Protein AF-A0A919EH43-F1 (afdb_monomer_lite)

Organism: NCBI:txid1673741

Secondary structure (DSSP, 8-state):
-HHHHHHHHH-S-----EETTEE---TT---------SS-------------

Radius of gyration: 14.09 Å; chains: 1; bounding box: 37×23×35 Å

InterPro domains:
  IPR001602 UPF0047 protein YjbQ-like [PF01894] (1-49)
  IPR001602 UPF0047 protein YjbQ-like [PTHR30615] (1-51)
  IPR035917 YjbQ-like superfamily [G3DSA:2.60.120.460] (1-52)
  IPR035917 YjbQ-like superfamily [SSF111038] (1-52)

Structure (mmCIF, N/CA/C/O backbone):
data_AF-A0A919EH43-F1
#
_entry.id   AF-A0A919EH43-F1
#
loop_
_atom_site.group_PDB
_atom_site.id
_atom_site.type_symbol
_atom_site.label_atom_id
_atom_site.label_alt_id
_atom_site.label_comp_id
_atom_site.label_asym_id
_atom_site.label_entity_id
_atom_site.label_seq_id
_atom_site.pdbx_PDB_ins_code
_atom_site.Cartn_x
_atom_site.Cartn_y
_atom_site.Cartn_z
_atom_site.occupancy
_atom_site.B_iso_or_equiv
_atom_site.auth_seq_id
_atom_site.auth_comp_id
_atom_site.auth_asym_id
_atom_site.auth_atom_id
_atom_site.pdbx_PDB_model_num
ATOM 1 N N . MET A 1 1 ? 18.796 -1.736 -9.232 1.00 75.69 1 MET A N 1
ATOM 2 C CA . MET A 1 1 ? 19.154 -0.998 -7.995 1.00 75.69 1 MET A CA 1
ATOM 3 C C . MET A 1 1 ? 18.184 0.141 -7.658 1.00 75.69 1 MET A C 1
ATOM 5 O O . MET A 1 1 ? 17.699 0.130 -6.533 1.00 75.69 1 MET A O 1
ATOM 9 N N . PRO A 1 2 ? 17.809 1.058 -8.581 1.00 90.00 2 PRO A N 1
ATOM 10 C CA . PRO A 1 2 ? 16.929 2.194 -8.252 1.00 90.00 2 PRO A CA 1
ATOM 11 C C . PRO A 1 2 ? 15.569 1.796 -7.661 1.00 90.00 2 PRO A C 1
ATOM 13 O O . PRO A 1 2 ? 15.076 2.444 -6.744 1.00 90.00 2 PRO A O 1
ATOM 16 N N . ALA A 1 3 ? 14.983 0.695 -8.144 1.00 93.25 3 ALA A N 1
ATOM 17 C CA . ALA A 1 3 ? 13.716 0.176 -7.632 1.00 93.25 3 ALA A CA 1
ATOM 18 C C . ALA A 1 3 ? 13.778 -0.212 -6.143 1.00 93.25 3 ALA A C 1
ATOM 20 O O . ALA A 1 3 ? 12.829 0.049 -5.413 1.00 93.25 3 ALA A O 1
ATOM 21 N N . HIS A 1 4 ? 14.903 -0.777 -5.686 1.00 93.69 4 HIS A N 1
ATOM 22 C CA . HIS A 1 4 ? 15.087 -1.166 -4.285 1.00 93.69 4 HIS A CA 1
ATOM 23 C C . HIS A 1 4 ? 15.208 0.055 -3.380 1.00 93.69 4 HIS A C 1
ATOM 25 O O . HIS A 1 4 ? 14.588 0.083 -2.327 1.00 93.69 4 HIS A O 1
ATOM 31 N N . ILE A 1 5 ? 15.947 1.083 -3.812 1.00 95.69 5 ILE A N 1
ATOM 32 C CA . ILE A 1 5 ? 16.077 2.329 -3.048 1.00 95.69 5 ILE A CA 1
ATOM 33 C C . ILE A 1 5 ? 14.703 2.992 -2.904 1.00 95.69 5 ILE A C 1
ATOM 35 O O . ILE A 1 5 ? 14.289 3.273 -1.786 1.00 95.69 5 ILE A O 1
ATOM 39 N N . LYS A 1 6 ? 13.950 3.149 -4.006 1.00 94.38 6 LYS A N 1
ATOM 40 C CA . LYS A 1 6 ? 12.589 3.717 -3.962 1.00 94.38 6 LYS A CA 1
ATOM 41 C C . LYS A 1 6 ? 11.667 2.935 -3.023 1.00 94.38 6 LYS A C 1
ATOM 43 O O . LYS A 1 6 ? 11.000 3.548 -2.200 1.00 94.38 6 LYS A O 1
ATOM 48 N N . ALA A 1 7 ? 11.673 1.603 -3.103 1.00 95.19 7 ALA A N 1
ATOM 49 C CA . ALA A 1 7 ? 10.841 0.761 -2.246 1.00 95.19 7 ALA A CA 1
ATOM 50 C C . ALA A 1 7 ? 11.221 0.876 -0.759 1.00 95.19 7 ALA A C 1
ATOM 52 O O . ALA A 1 7 ? 10.340 0.995 0.087 1.00 95.19 7 ALA A O 1
ATOM 53 N N . SER A 1 8 ? 12.516 0.890 -0.432 1.00 95.94 8 SER A N 1
ATOM 54 C CA . SER A 1 8 ? 12.974 1.056 0.952 1.00 95.94 8 SER A CA 1
ATOM 55 C C . SER A 1 8 ? 12.668 2.446 1.511 1.00 95.94 8 SER A C 1
ATOM 57 O O . SER A 1 8 ? 12.416 2.574 2.703 1.00 95.94 8 SER A O 1
ATOM 59 N N . THR A 1 9 ? 12.680 3.485 0.670 1.00 96.88 9 THR A N 1
ATOM 60 C CA . THR A 1 9 ? 12.372 4.860 1.090 1.00 96.88 9 THR A CA 1
ATOM 61 C C . THR A 1 9 ? 10.871 5.113 1.228 1.00 96.88 9 THR A C 1
ATOM 63 O O . THR A 1 9 ? 10.459 5.766 2.180 1.00 96.88 9 THR A O 1
ATOM 66 N N . LEU A 1 10 ? 10.052 4.618 0.296 1.00 96.06 10 LEU A N 1
ATOM 67 C CA . LEU A 1 10 ? 8.594 4.806 0.321 1.00 96.06 10 LEU A CA 1
ATOM 68 C C . LEU A 1 10 ? 7.886 3.840 1.282 1.00 96.06 10 LEU A C 1
ATOM 70 O O . LEU A 1 10 ? 6.777 4.123 1.728 1.00 96.06 10 LEU A O 1
ATOM 74 N N . GLY A 1 11 ? 8.531 2.721 1.613 1.00 96.00 11 GLY A N 1
ATOM 75 C CA . GLY A 1 11 ? 7.964 1.660 2.432 1.00 96.00 11 GLY A CA 1
ATOM 76 C C . GLY A 1 11 ? 7.186 0.627 1.614 1.00 96.00 11 GLY A C 1
ATOM 77 O O . GLY A 1 11 ? 6.757 0.863 0.485 1.00 96.00 11 GLY A O 1
ATOM 78 N N . SER A 1 12 ? 7.013 -0.559 2.199 1.00 96.25 12 SER A N 1
ATOM 79 C CA . SER A 1 12 ? 6.300 -1.695 1.597 1.00 96.25 12 SER A CA 1
ATOM 80 C C . SER A 1 12 ? 4.909 -1.937 2.194 1.00 96.25 12 SER A C 1
ATOM 82 O O . SER A 1 12 ? 4.230 -2.883 1.798 1.00 96.25 12 SER A O 1
ATOM 84 N N . SER A 1 13 ? 4.484 -1.116 3.157 1.00 97.25 13 SER A N 1
ATOM 85 C CA . SER A 1 13 ? 3.189 -1.241 3.828 1.00 97.25 13 SER A CA 1
ATOM 86 C C . SER A 1 13 ? 2.675 0.116 4.295 1.00 97.25 13 SER A C 1
ATOM 88 O O . SER A 1 13 ? 3.447 1.055 4.486 1.00 97.25 13 SER A O 1
ATOM 90 N N . VAL A 1 14 ? 1.361 0.200 4.483 1.00 97.00 14 VAL A N 1
ATOM 91 C CA . VAL A 1 14 ? 0.674 1.350 5.073 1.00 97.00 14 VAL A CA 1
ATOM 92 C C . VAL A 1 14 ? -0.311 0.846 6.122 1.00 97.00 14 VAL A C 1
ATOM 94 O O . VAL A 1 14 ? -0.869 -0.241 5.974 1.00 97.00 14 VAL A O 1
ATOM 97 N N . SER A 1 15 ? -0.525 1.632 7.175 1.00 97.19 15 SER A N 1
ATOM 98 C CA . SER A 1 15 ? -1.556 1.364 8.180 1.00 97.19 15 SER A CA 1
ATOM 99 C C . SER A 1 15 ? -2.709 2.337 7.981 1.00 97.19 15 SER A C 1
ATOM 101 O O . SER A 1 15 ? -2.485 3.541 7.854 1.00 97.19 15 SER A O 1
ATOM 103 N N . ILE A 1 16 ? -3.932 1.813 7.916 1.00 97.62 16 ILE A N 1
ATOM 104 C CA . ILE A 1 16 ? -5.140 2.596 7.647 1.00 97.62 16 ILE A CA 1
ATOM 105 C C . ILE A 1 16 ? -6.131 2.333 8.778 1.00 97.62 16 ILE A C 1
ATOM 107 O O . ILE A 1 16 ? -6.538 1.182 8.953 1.00 97.62 16 ILE A O 1
ATOM 111 N N . PRO A 1 17 ? -6.534 3.362 9.543 1.00 97.50 17 PRO A N 1
ATOM 112 C CA . PRO A 1 17 ? -7.528 3.188 10.589 1.00 97.50 17 PRO A CA 1
ATOM 113 C C . PRO A 1 17 ? -8.879 2.784 9.996 1.00 97.50 17 PRO A C 1
ATOM 115 O O . PRO A 1 17 ? -9.269 3.244 8.921 1.00 97.50 17 PRO A O 1
ATOM 118 N N . ILE A 1 18 ? -9.620 1.956 10.725 1.00 97.19 18 ILE A N 1
ATOM 119 C CA . ILE A 1 18 ? -11.005 1.607 10.410 1.00 97.19 18 ILE A CA 1
ATOM 120 C C . ILE A 1 18 ? -11.881 2.178 11.519 1.00 97.19 18 ILE A C 1
ATOM 122 O O . ILE A 1 18 ? -11.589 2.016 12.701 1.00 97.19 18 ILE A O 1
ATOM 126 N N . THR A 1 19 ? -12.951 2.873 11.149 1.00 97.38 19 THR A N 1
ATOM 127 C CA . THR A 1 19 ? -13.903 3.456 12.100 1.00 97.38 19 THR A CA 1
ATOM 128 C C . THR A 1 19 ? -15.313 3.140 11.623 1.00 97.38 19 THR A C 1
ATOM 130 O O . THR A 1 19 ? -15.638 3.373 10.459 1.00 97.38 19 THR A O 1
ATOM 133 N N . ASN A 1 20 ? -16.152 2.576 12.499 1.00 95.31 20 ASN A N 1
ATOM 134 C CA . ASN A 1 20 ? -17.523 2.159 12.172 1.00 95.31 20 ASN A CA 1
ATOM 135 C C . ASN A 1 20 ? -17.604 1.271 10.910 1.00 95.31 20 ASN A C 1
ATOM 137 O O . ASN A 1 20 ? -18.447 1.483 10.037 1.00 95.31 20 ASN A O 1
ATOM 141 N N . GLY A 1 21 ? -16.677 0.314 10.783 1.00 94.69 21 GLY A N 1
ATOM 142 C CA . GLY A 1 21 ? -16.623 -0.632 9.662 1.00 94.69 21 GLY A CA 1
ATOM 143 C C . GLY A 1 21 ? -16.183 -0.043 8.316 1.00 94.69 21 GLY A C 1
ATOM 144 O O . GLY A 1 21 ? -16.312 -0.716 7.296 1.00 94.69 21 GLY A O 1
ATOM 145 N N . LYS A 1 22 ? -15.673 1.197 8.275 1.00 95.31 22 LYS A N 1
ATOM 146 C CA . LYS A 1 22 ? -15.190 1.853 7.047 1.00 95.31 22 LYS A CA 1
ATOM 147 C C . LYS A 1 22 ? -13.731 2.280 7.185 1.00 95.31 22 LYS A C 1
ATOM 149 O O . LYS A 1 22 ? -13.312 2.691 8.265 1.00 95.31 22 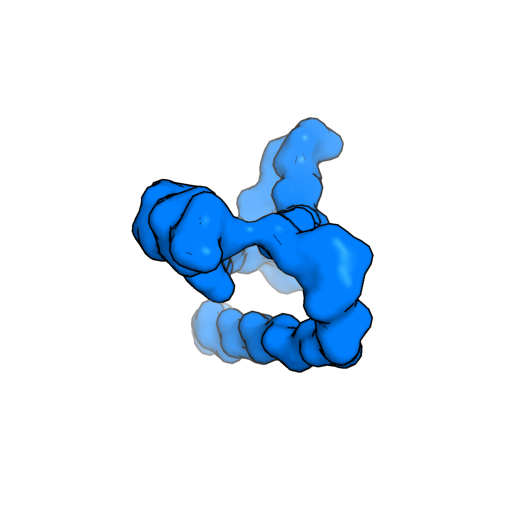LYS A O 1
ATOM 154 N N . LEU A 1 23 ? -12.973 2.218 6.086 1.00 97.12 23 LEU A N 1
ATOM 155 C CA . LEU A 1 23 ? -11.626 2.795 6.025 1.00 97.12 23 LEU A CA 1
ATOM 156 C C . LEU A 1 23 ? -11.722 4.302 6.294 1.00 97.12 23 LEU A C 1
ATOM 158 O O . LEU A 1 23 ? -12.459 5.014 5.609 1.00 97.12 23 LEU A O 1
ATOM 162 N N . ASN A 1 24 ? -10.995 4.777 7.298 1.00 97.69 24 ASN A N 1
ATOM 163 C CA . ASN A 1 24 ? -10.985 6.175 7.703 1.00 97.69 24 ASN A CA 1
ATOM 164 C C . ASN A 1 24 ? -9.943 6.933 6.875 1.00 97.69 24 ASN A C 1
ATOM 166 O O . ASN A 1 24 ? -8.792 7.104 7.278 1.00 97.69 24 ASN A O 1
ATOM 170 N N . MET A 1 25 ? -10.355 7.314 5.669 1.00 98.00 25 MET A N 1
ATOM 171 C CA . MET A 1 25 ? -9.529 8.007 4.689 1.00 98.00 25 MET A CA 1
ATOM 172 C C . MET A 1 25 ? -10.140 9.365 4.342 1.00 98.00 25 MET A C 1
ATOM 174 O O . MET A 1 25 ? -11.360 9.526 4.288 1.00 98.00 25 MET A O 1
ATOM 178 N N . GLY A 1 26 ? -9.287 10.349 4.071 1.00 98.06 26 GLY A N 1
ATOM 179 C CA . GLY A 1 26 ? -9.698 11.631 3.513 1.00 98.06 26 GLY A CA 1
ATOM 180 C C . GLY A 1 26 ? -10.214 11.492 2.077 1.00 98.06 26 GLY A C 1
ATOM 181 O O . GLY A 1 26 ? -9.843 10.565 1.364 1.00 98.06 26 GLY A O 1
ATOM 182 N N . ILE A 1 27 ? -11.015 12.466 1.631 1.00 97.94 27 ILE A N 1
ATOM 183 C CA . ILE A 1 27 ? -11.684 12.480 0.310 1.00 97.94 27 ILE A CA 1
ATOM 184 C C . ILE A 1 27 ? -10.703 12.248 -0.857 1.00 97.94 27 ILE A C 1
ATOM 186 O O . ILE A 1 27 ? -11.069 11.654 -1.865 1.00 97.94 27 ILE A O 1
ATOM 190 N N . TRP A 1 28 ? -9.450 12.685 -0.704 1.00 98.12 28 TRP A N 1
ATOM 191 C CA . TRP A 1 28 ? -8.404 12.596 -1.727 1.00 98.12 28 TRP A CA 1
ATOM 192 C C . TRP A 1 28 ? -7.285 11.600 -1.394 1.00 98.12 28 TRP A C 1
ATOM 194 O O . TRP A 1 28 ? -6.253 11.590 -2.064 1.00 98.12 28 TRP A O 1
ATOM 204 N N . GLN A 1 29 ? -7.447 10.777 -0.355 1.00 98.38 29 GLN A N 1
ATOM 205 C CA . GLN A 1 29 ? -6.485 9.723 -0.047 1.00 98.38 29 GLN A CA 1
ATOM 206 C C . GLN A 1 29 ? -6.807 8.469 -0.867 1.00 98.38 29 GLN A C 1
ATOM 208 O O . GLN A 1 29 ? -7.950 8.026 -0.930 1.00 98.38 29 GLN A O 1
ATOM 213 N N . GLY A 1 30 ? -5.779 7.878 -1.473 1.00 96.56 30 GLY A N 1
ATOM 214 C CA . GLY A 1 30 ? -5.868 6.621 -2.211 1.00 96.56 30 GLY A CA 1
ATOM 215 C C . GLY A 1 30 ? -4.716 5.694 -1.843 1.00 96.56 30 GLY A C 1
ATOM 216 O O . GLY A 1 30 ? -3.654 6.152 -1.419 1.00 96.56 30 GLY A O 1
ATOM 217 N N . ILE A 1 31 ? -4.932 4.390 -2.001 1.00 96.56 31 ILE A N 1
ATOM 218 C CA . ILE A 1 31 ? -3.911 3.360 -1.790 1.00 96.56 31 ILE A CA 1
ATOM 219 C C . ILE A 1 31 ? -3.399 2.929 -3.160 1.00 96.56 31 ILE A C 1
ATOM 221 O O . ILE A 1 31 ? -4.189 2.538 -4.017 1.00 96.56 31 ILE A O 1
ATOM 225 N N . TYR A 1 32 ? -2.083 2.977 -3.357 1.00 96.81 32 TYR A N 1
ATOM 226 C CA . TYR A 1 32 ? -1.457 2.655 -4.636 1.00 96.81 32 TYR A CA 1
ATOM 227 C C . TYR A 1 32 ? -0.367 1.599 -4.470 1.00 96.81 32 TYR A C 1
ATOM 229 O O . TYR A 1 32 ? 0.442 1.659 -3.546 1.00 96.81 32 TYR A O 1
ATOM 237 N N . LEU A 1 33 ? -0.311 0.661 -5.416 1.00 96.62 33 LEU A N 1
ATOM 238 C CA . LEU A 1 33 ? 0.827 -0.232 -5.596 1.00 96.62 33 LEU A CA 1
ATOM 239 C C . LEU A 1 33 ? 1.867 0.470 -6.478 1.00 96.62 33 LEU A C 1
ATOM 241 O O . LEU A 1 33 ? 1.689 0.586 -7.690 1.00 96.62 33 LEU A O 1
ATOM 245 N N . GLY A 1 34 ? 2.955 0.937 -5.870 1.00 95.50 34 GLY A N 1
ATOM 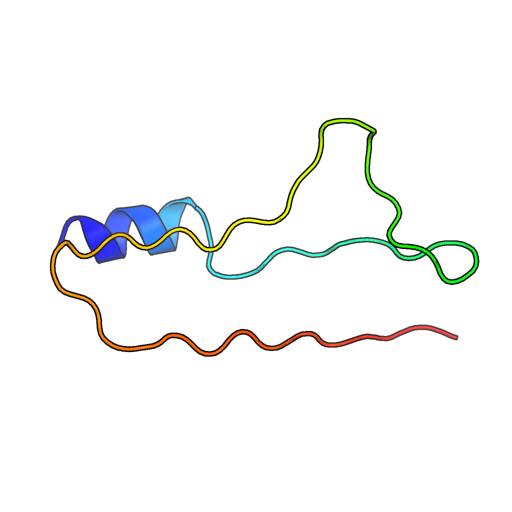246 C CA . GLY A 1 34 ? 4.073 1.540 -6.592 1.00 95.50 34 GLY A CA 1
ATOM 247 C C . GLY A 1 34 ? 4.968 0.487 -7.244 1.00 95.50 34 GLY A C 1
ATOM 248 O O . GLY A 1 34 ? 5.939 0.045 -6.635 1.00 95.50 34 GLY A O 1
ATOM 249 N N . GLU A 1 35 ? 4.684 0.092 -8.488 1.00 96.56 35 GLU A N 1
ATOM 250 C CA . GLU A 1 35 ? 5.638 -0.708 -9.260 1.00 96.56 35 GLU A CA 1
ATOM 251 C C . GLU A 1 35 ? 6.827 0.159 -9.687 1.00 96.56 35 GLU A C 1
ATOM 253 O O . GLU A 1 35 ? 6.672 1.267 -10.199 1.00 96.56 35 GLU A O 1
ATOM 258 N N . HIS A 1 36 ? 8.040 -0.327 -9.449 1.00 95.12 36 HIS A N 1
ATOM 259 C CA . HIS A 1 36 ? 9.259 0.443 -9.694 1.00 95.12 36 HIS A CA 1
ATOM 260 C C . HIS A 1 36 ? 10.200 -0.206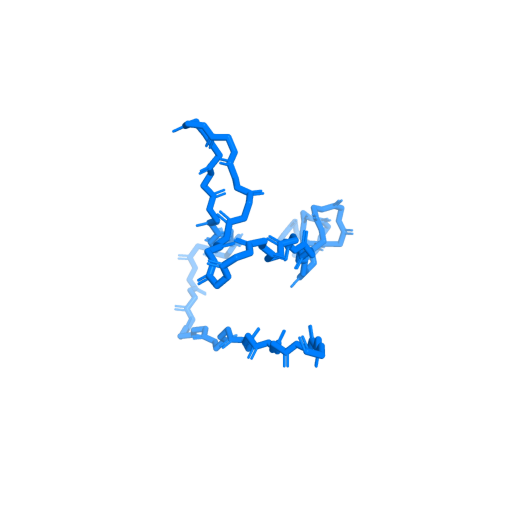 -10.702 1.00 95.12 36 HIS A C 1
ATOM 262 O O . HIS A 1 36 ? 11.259 0.368 -10.976 1.00 95.12 36 HIS A O 1
ATOM 268 N N . ARG A 1 37 ? 9.844 -1.387 -11.214 1.00 94.31 37 ARG A N 1
ATOM 269 C CA . ARG A 1 37 ? 10.565 -2.094 -12.269 1.00 94.31 37 ARG A CA 1
ATOM 270 C C . ARG A 1 37 ? 9.831 -1.909 -13.591 1.00 94.31 37 ARG A C 1
ATOM 272 O O . ARG A 1 37 ? 8.621 -2.091 -13.644 1.00 94.31 37 ARG A O 1
ATOM 279 N N . ASP A 1 38 ? 10.586 -1.644 -14.650 1.00 92.31 38 ASP A N 1
ATOM 280 C CA . ASP A 1 38 ? 10.034 -1.490 -16.003 1.00 92.31 38 ASP A CA 1
ATOM 281 C C . ASP A 1 38 ? 9.458 -2.815 -16.534 1.00 92.31 38 ASP A C 1
ATOM 283 O O . ASP A 1 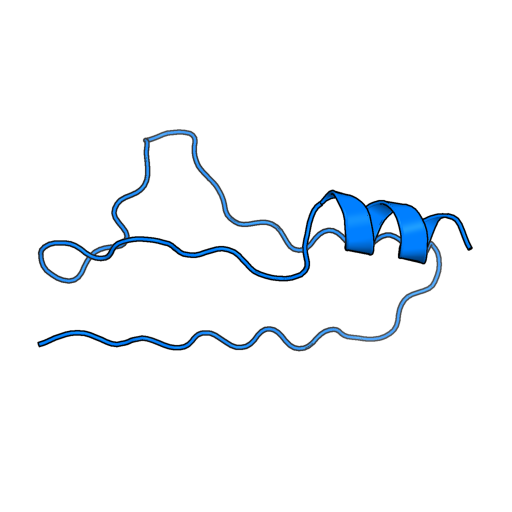38 ? 8.463 -2.832 -17.250 1.00 92.31 38 ASP A O 1
ATOM 287 N N . TYR A 1 39 ? 10.050 -3.940 -16.114 1.00 93.50 39 TYR A N 1
ATOM 288 C CA . TYR A 1 39 ? 9.592 -5.290 -16.436 1.00 93.50 39 TYR A CA 1
ATOM 289 C C . TYR A 1 39 ? 9.313 -6.064 -15.150 1.00 93.50 39 TYR A C 1
ATOM 291 O O . TYR A 1 39 ? 10.217 -6.556 -14.466 1.00 93.50 39 TYR A O 1
ATOM 299 N N . ALA A 1 40 ? 8.035 -6.138 -14.804 1.00 91.38 40 ALA A N 1
ATOM 300 C CA . ALA A 1 40 ? 7.543 -6.716 -13.568 1.00 91.38 40 ALA A CA 1
ATOM 301 C C . ALA A 1 40 ? 6.661 -7.940 -13.837 1.00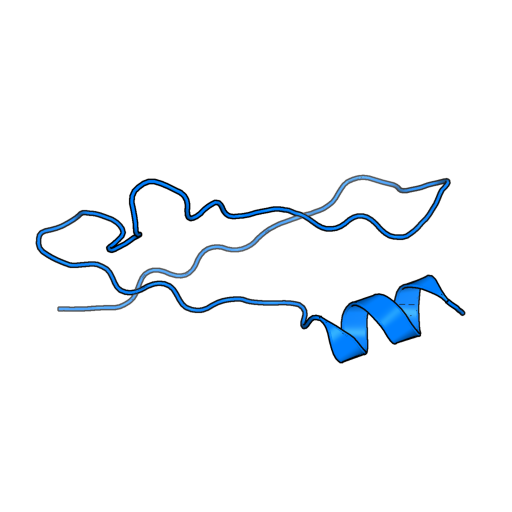 91.38 40 ALA A C 1
ATOM 303 O O . ALA A 1 40 ? 5.781 -7.911 -14.689 1.00 91.38 40 ALA A O 1
ATOM 304 N N . SER A 1 41 ? 6.851 -8.999 -13.046 1.00 93.31 41 SER A N 1
ATOM 305 C CA . SER A 1 41 ? 5.841 -10.050 -12.873 1.00 93.31 41 SER A CA 1
ATOM 306 C C . SER A 1 41 ? 4.685 -9.560 -11.986 1.00 93.31 41 SER A C 1
ATOM 308 O O . SER A 1 41 ? 4.729 -8.436 -11.481 1.00 93.31 41 SER A O 1
ATOM 310 N N . SER A 1 42 ? 3.684 -10.408 -11.732 1.00 95.75 42 SER A N 1
ATOM 311 C CA . SER A 1 42 ? 2.571 -10.108 -10.822 1.00 95.75 42 SER A CA 1
ATOM 312 C C . SER A 1 42 ? 3.021 -9.736 -9.398 1.00 95.75 42 SER A C 1
ATOM 314 O O . SER A 1 42 ? 4.141 -10.025 -8.956 1.00 95.75 42 SER A O 1
ATOM 316 N N . ARG A 1 43 ? 2.139 -9.044 -8.671 1.00 96.56 43 ARG A N 1
ATOM 317 C CA . ARG A 1 43 ? 2.327 -8.664 -7.266 1.00 96.56 43 ARG A CA 1
ATOM 318 C C . ARG A 1 43 ? 1.212 -9.251 -6.423 1.00 96.56 43 ARG A C 1
ATOM 320 O O . ARG A 1 43 ? 0.076 -9.343 -6.876 1.00 96.56 43 ARG A O 1
ATOM 327 N N . THR A 1 44 ? 1.555 -9.578 -5.187 1.00 97.62 44 THR A N 1
ATOM 328 C CA . THR A 1 44 ? 0.606 -10.005 -4.164 1.00 97.62 44 THR A CA 1
ATOM 329 C C . THR A 1 44 ? 0.578 -8.940 -3.083 1.00 97.62 44 THR A C 1
ATOM 331 O O . THR A 1 44 ? 1.629 -8.541 -2.586 1.00 97.62 44 THR A O 1
ATOM 334 N N . ILE A 1 45 ? -0.620 -8.479 -2.735 1.00 97.38 45 ILE A N 1
ATOM 335 C CA . ILE A 1 45 ? -0.850 -7.528 -1.648 1.00 97.38 45 ILE A CA 1
ATOM 336 C C . ILE A 1 45 ? -1.592 -8.279 -0.550 1.00 97.38 45 ILE A C 1
ATOM 338 O O . ILE A 1 45 ? -2.560 -8.983 -0.832 1.00 97.38 45 ILE A O 1
ATOM 342 N N . ILE A 1 46 ? -1.134 -8.133 0.690 1.00 98.12 46 ILE A N 1
ATOM 343 C CA . ILE A 1 46 ? -1.781 -8.716 1.865 1.00 98.12 46 ILE A CA 1
ATOM 344 C C . ILE A 1 46 ? -2.465 -7.597 2.642 1.00 98.12 46 ILE A C 1
ATOM 346 O O . ILE A 1 46 ? -1.840 -6.579 2.938 1.00 98.12 46 ILE A O 1
ATOM 350 N N . ALA A 1 47 ? -3.739 -7.796 2.970 1.00 97.44 47 ALA A N 1
ATOM 351 C CA . ALA A 1 47 ? -4.497 -6.916 3.846 1.00 97.44 47 ALA A CA 1
ATOM 352 C C . ALA A 1 47 ? -4.820 -7.663 5.142 1.00 97.44 47 ALA A C 1
ATOM 354 O O . ALA A 1 47 ? -5.476 -8.703 5.115 1.00 97.44 47 ALA A O 1
ATOM 355 N N . THR A 1 48 ? -4.365 -7.116 6.266 1.00 97.69 48 THR A N 1
ATOM 356 C CA . THR A 1 48 ? -4.654 -7.652 7.598 1.00 97.69 48 THR A CA 1
ATOM 357 C C . THR A 1 48 ? -5.577 -6.686 8.319 1.00 97.69 48 THR A C 1
ATOM 359 O O . THR A 1 48 ? -5.202 -5.543 8.578 1.00 97.69 48 THR A O 1
ATOM 362 N N . VAL A 1 49 ? -6.778 -7.149 8.657 1.00 96.81 49 VAL A N 1
ATOM 363 C CA . VAL A 1 49 ? -7.744 -6.390 9.455 1.00 96.81 49 VAL A CA 1
ATOM 364 C C . VAL A 1 49 ? -7.674 -6.899 10.888 1.00 96.81 49 VAL A C 1
ATOM 366 O O . VAL A 1 49 ? -7.782 -8.099 11.125 1.00 96.81 49 VAL A O 1
ATOM 369 N N . HIS A 1 50 ? -7.460 -5.987 11.828 1.00 94.94 50 HIS A N 1
ATOM 370 C CA . HIS A 1 50 ? -7.412 -6.275 13.256 1.00 94.94 50 HIS A CA 1
ATOM 371 C C . HIS A 1 50 ? -8.175 -5.179 14.002 1.00 94.94 50 HIS A C 1
ATOM 373 O O . HIS A 1 50 ? -8.138 -4.015 13.601 1.00 94.94 50 HIS A O 1
ATOM 379 N N . GLY A 1 51 ? -8.890 -5.564 15.050 1.00 89.62 51 GLY A N 1
ATOM 380 C CA . GLY A 1 51 ? -9.777 -4.691 15.809 1.00 89.62 51 GLY A CA 1
ATOM 381 C C . GLY A 1 51 ? -10.747 -5.515 16.648 1.00 89.62 51 GLY A C 1
ATOM 382 O O . GLY A 1 51 ? -10.750 -6.744 16.558 1.00 89.62 51 GLY A O 1
ATOM 383 N N . GLU A 1 52 ? -11.534 -4.820 17.458 1.00 82.31 52 GLU A N 1
ATOM 384 C CA . GLU A 1 52 ? -12.588 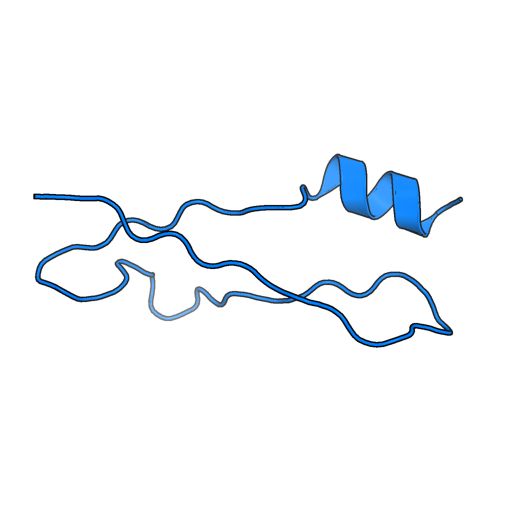-5.353 18.330 1.00 82.31 52 GLU A CA 1
ATOM 385 C C . GLU A 1 52 ? -13.986 -4.997 17.808 1.00 82.31 52 GLU A C 1
ATOM 387 O O . GLU A 1 52 ? -14.130 -3.922 17.175 1.00 82.31 52 GLU A O 1
#

Sequence (52 aa):
MPAHIKASTLGSSVSIPITNGKLNMGIWQGIYLGEHRDYASSRTIIATVHGE

pLDDT: mean 95.26, std 3.87, range [75.69, 98.38]

Foldseek 3Di:
DVQVVVCVVVDDDDDFDDDPNHTPDDPPDDDDDDDDDPDDDDDDDDDDDDDD